Protein AF-A0A1M6MSJ7-F1 (afdb_monomer)

Radius of gyration: 13.46 Å; Cα contacts (8 Å, |Δi|>4): 16; chains: 1; bounding box: 30×18×39 Å

Mean predicted aligned error: 4.82 Å

InterPro domains:
  IPR029063 S-adenosyl-L-methionine-dependent methyltransferase superfamily [G3DSA:3.40.50.150] (1-57)
  IPR029063 S-adenosyl-L-methionine-dependent methyltransferase superfamily [SSF53335] (3-54)

Secondary structure (DSSP, 8-state):
---TTTTTHHHHTTGGGSHHHHHHHHHHHHHHHHHH---TT-----TT-TT-TTTSS---

Solvent-accessible surface area (backbone atoms only — not comparable to full-atom values): 4059 Å² total; per-residue (Å²): 135,87,60,96,54,69,87,45,60,92,58,53,69,58,50,50,73,36,78,66,32,41,53,50,52,51,56,54,51,52,53,50,48,69,71,65,60,84,52,94,91,65,87,83,85,74,84,84,47,80,91,22,80,90,71,64,71,74,88,114

Foldseek 3Di:
DDDPCNVPLVCVCVQCVDPVNVVVLVVVLVVVCVVVVDDPPDDDDDPPCRNVSNHPPDPD

pLDDT: mean 87.55, std 13.41, range [42.75, 98.19]

Structure (mmCIF, N/CA/C/O backbone):
data_AF-A0A1M6MSJ7-F1
#
_entry.id   AF-A0A1M6MSJ7-F1
#
loop_
_atom_site.group_PDB
_atom_site.id
_atom_site.type_symbol
_atom_site.label_atom_id
_atom_site.label_alt_id
_atom_site.label_comp_id
_atom_site.label_asym_id
_atom_site.label_entity_id
_atom_site.label_seq_id
_atom_site.pdbx_PDB_ins_code
_atom_site.Cartn_x
_atom_site.Cartn_y
_atom_site.Cartn_z
_atom_site.occupancy
_atom_site.B_iso_or_equiv
_atom_site.auth_seq_id
_atom_site.auth_comp_id
_atom_site.auth_asym_id
_atom_site.auth_atom_id
_atom_site.pdbx_PDB_model_num
ATOM 1 N N . MET A 1 1 ? -13.850 -0.438 -22.734 1.00 59.91 1 MET A N 1
ATOM 2 C CA . MET A 1 1 ? -13.065 0.787 -22.473 1.00 59.91 1 MET A CA 1
ATOM 3 C C . MET A 1 1 ? -11.968 0.384 -21.503 1.00 59.91 1 MET A C 1
ATOM 5 O O . MET A 1 1 ? -12.310 -0.241 -20.509 1.00 59.91 1 MET A O 1
ATOM 9 N N . ARG A 1 2 ? -10.693 0.603 -21.840 1.00 67.50 2 ARG A N 1
ATOM 10 C CA . ARG A 1 2 ? -9.560 0.223 -20.980 1.00 67.50 2 ARG A CA 1
ATOM 11 C C . ARG A 1 2 ? -9.375 1.298 -19.908 1.00 67.50 2 ARG A C 1
ATOM 13 O O . ARG A 1 2 ? -9.417 2.480 -20.248 1.00 67.50 2 ARG A O 1
ATOM 20 N N . GLN A 1 3 ? -9.252 0.901 -18.648 1.00 85.06 3 GLN A N 1
ATOM 21 C CA . GLN A 1 3 ? -9.022 1.814 -17.527 1.00 85.06 3 GLN A CA 1
ATOM 22 C C . GLN A 1 3 ? -7.539 2.214 -17.493 1.00 85.06 3 GLN A C 1
ATOM 24 O O . GLN A 1 3 ? -6.673 1.459 -17.933 1.00 85.06 3 GLN A O 1
ATOM 29 N N . LEU A 1 4 ? -7.233 3.395 -16.945 1.00 87.38 4 LEU A N 1
ATOM 30 C CA . LEU A 1 4 ? -5.876 3.969 -16.921 1.00 87.38 4 LEU A CA 1
ATOM 31 C C . LEU A 1 4 ? -4.821 3.039 -16.284 1.00 87.38 4 LEU A C 1
ATOM 33 O O . LEU A 1 4 ? -3.648 3.101 -16.642 1.00 87.38 4 LEU A O 1
ATOM 37 N N . PHE A 1 5 ? -5.232 2.179 -15.350 1.00 89.19 5 PHE A N 1
ATOM 38 C CA . PHE A 1 5 ? -4.331 1.340 -14.556 1.00 89.19 5 PHE A CA 1
ATOM 39 C C . PHE A 1 5 ? -4.188 -0.104 -15.061 1.00 89.19 5 PHE A C 1
ATOM 41 O O . PHE A 1 5 ? -3.336 -0.830 -14.544 1.00 89.19 5 PHE A O 1
ATOM 48 N N . ASP A 1 6 ? -4.954 -0.517 -16.077 1.00 90.00 6 ASP A N 1
ATOM 49 C CA . ASP A 1 6 ? -5.001 -1.914 -16.545 1.00 90.00 6 ASP A CA 1
ATOM 50 C C . ASP A 1 6 ? -3.618 -2.424 -16.986 1.00 90.00 6 ASP A C 1
ATOM 52 O O . ASP A 1 6 ? -3.241 -3.561 -16.717 1.00 90.00 6 ASP A O 1
ATOM 56 N N . ASP A 1 7 ? -2.826 -1.571 -17.636 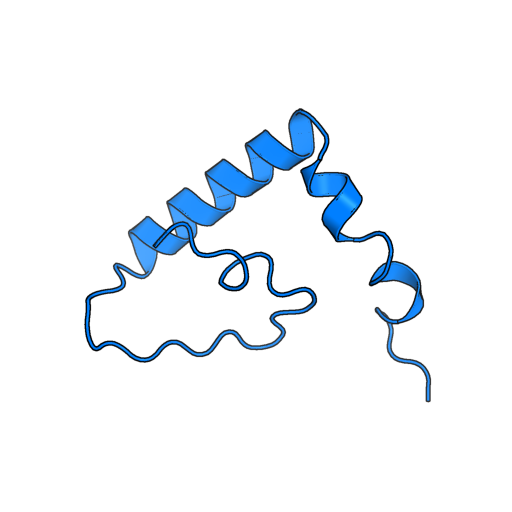1.00 91.19 7 ASP A N 1
ATOM 57 C CA . ASP A 1 7 ? -1.476 -1.881 -18.126 1.00 91.19 7 ASP A CA 1
ATOM 58 C C . ASP A 1 7 ? -0.455 -1.992 -16.998 1.00 91.19 7 ASP A C 1
ATOM 60 O O . ASP A 1 7 ? 0.574 -2.653 -17.147 1.00 91.19 7 ASP A O 1
ATOM 64 N N . LYS A 1 8 ? -0.707 -1.306 -15.879 1.00 89.06 8 LYS A N 1
ATOM 65 C CA . LYS A 1 8 ? 0.276 -1.165 -14.810 1.00 89.06 8 LYS A CA 1
ATOM 66 C C . LYS A 1 8 ? 0.069 -2.161 -13.678 1.00 89.06 8 LYS A C 1
ATOM 68 O O . LYS A 1 8 ? 1.064 -2.548 -13.065 1.00 89.06 8 LYS A O 1
ATOM 73 N N . ALA A 1 9 ? -1.167 -2.616 -13.463 1.00 87.75 9 ALA A N 1
ATOM 74 C CA . ALA A 1 9 ? -1.560 -3.513 -12.377 1.00 87.75 9 ALA A CA 1
ATOM 75 C C . ALA A 1 9 ? -0.582 -4.685 -12.165 1.00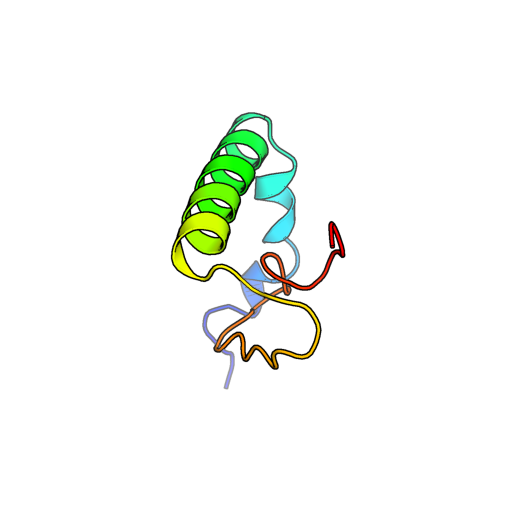 87.75 9 ALA A C 1
ATOM 77 O O . ALA A 1 9 ? -0.085 -4.872 -11.060 1.00 87.75 9 ALA A O 1
ATOM 78 N N . GLY A 1 10 ? -0.205 -5.404 -13.230 1.00 88.88 10 GLY A N 1
ATOM 79 C CA . GLY A 1 10 ? 0.657 -6.592 -13.125 1.00 88.88 10 GLY A CA 1
ATOM 80 C C . GLY A 1 10 ? 2.103 -6.340 -12.669 1.00 88.88 10 GLY A C 1
ATOM 81 O O . GLY A 1 10 ? 2.793 -7.285 -12.308 1.00 88.88 10 GLY A O 1
ATOM 82 N N . SER A 1 11 ? 2.579 -5.091 -12.683 1.00 92.31 11 SER A N 1
ATOM 83 C CA . SER A 1 11 ? 3.945 -4.725 -12.255 1.00 92.31 11 SER A CA 1
ATOM 84 C C . SER A 1 11 ? 3.974 -3.705 -11.119 1.00 92.31 11 SER A C 1
ATOM 86 O O . SER A 1 11 ? 5.048 -3.238 -10.741 1.00 92.31 11 SER A O 1
ATOM 88 N N . TYR A 1 12 ? 2.804 -3.309 -10.616 1.00 91.00 12 TYR A N 1
ATOM 89 C CA . TYR A 1 12 ? 2.674 -2.246 -9.627 1.00 91.00 12 TYR A CA 1
ATOM 90 C C . TYR A 1 12 ? 3.415 -2.610 -8.332 1.00 91.00 12 TYR A C 1
ATOM 92 O O . TYR A 1 12 ? 4.320 -1.888 -7.909 1.00 91.00 12 TYR A O 1
ATOM 100 N N . ASP A 1 13 ? 3.145 -3.803 -7.798 1.00 92.62 13 ASP A N 1
ATOM 101 C CA . ASP A 1 13 ? 3.708 -4.256 -6.521 1.00 92.62 13 ASP A CA 1
ATOM 102 C C . ASP A 1 13 ? 5.224 -4.507 -6.571 1.00 92.62 13 ASP A C 1
ATOM 104 O O . ASP A 1 13 ? 5.902 -4.512 -5.543 1.00 92.62 13 ASP A O 1
ATOM 108 N N . SER A 1 14 ? 5.801 -4.672 -7.766 1.00 94.81 14 SER A N 1
ATOM 109 C CA . SER A 1 14 ? 7.243 -4.889 -7.929 1.00 94.81 14 SER A CA 1
ATOM 110 C C . SER A 1 14 ? 8.073 -3.699 -7.442 1.00 94.81 14 SER A C 1
ATOM 112 O O . SER A 1 14 ? 9.207 -3.884 -7.002 1.00 94.81 14 SER A O 1
ATOM 114 N N . TRP A 1 15 ? 7.526 -2.480 -7.477 1.00 95.00 15 TRP A N 1
ATOM 115 C CA . TRP A 1 15 ? 8.224 -1.302 -6.963 1.00 95.00 15 TRP A CA 1
ATOM 116 C C . T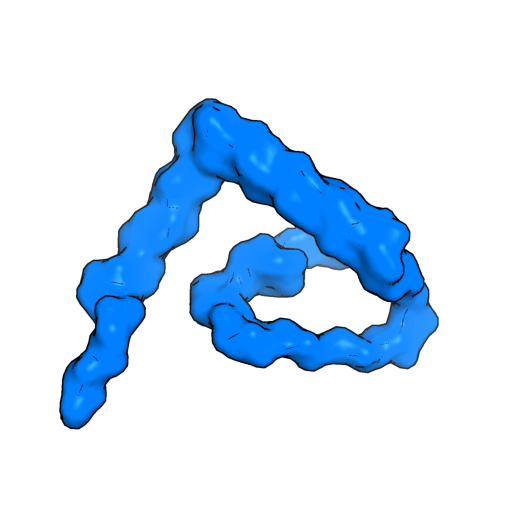RP A 1 15 ? 8.468 -1.396 -5.452 1.00 95.00 15 TRP A C 1
ATOM 118 O O . TRP A 1 15 ? 9.580 -1.120 -4.985 1.00 95.00 15 TRP A O 1
ATOM 128 N N . TYR A 1 16 ? 7.479 -1.890 -4.705 1.00 93.50 16 TYR A N 1
ATOM 129 C CA . TYR A 1 16 ? 7.570 -2.112 -3.263 1.00 93.50 16 TYR A CA 1
ATOM 130 C C . TYR A 1 16 ? 8.570 -3.215 -2.882 1.00 93.50 16 TYR A C 1
ATOM 132 O O . TYR A 1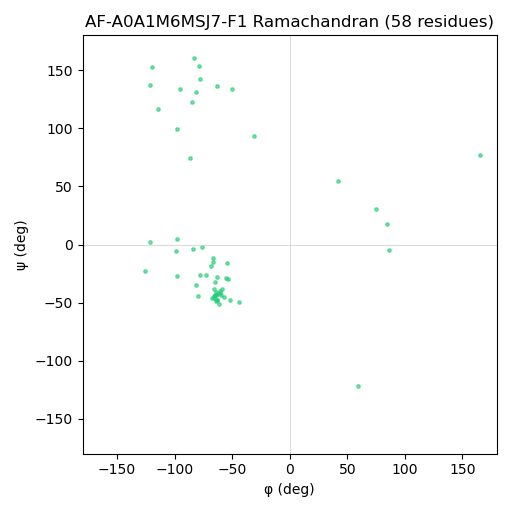 16 ? 8.977 -3.297 -1.730 1.00 93.50 16 TYR A O 1
ATOM 140 N N . GLN A 1 17 ? 9.058 -4.011 -3.842 1.00 93.81 17 GLN A N 1
ATOM 141 C CA . GLN A 1 17 ? 10.142 -4.984 -3.634 1.00 93.81 17 GLN A CA 1
ATOM 142 C C . GLN A 1 17 ? 11.550 -4.372 -3.745 1.00 93.81 17 GLN A C 1
ATOM 144 O O . GLN A 1 17 ? 12.552 -5.048 -3.499 1.00 93.81 17 GLN A O 1
ATOM 149 N N . THR A 1 18 ? 11.672 -3.090 -4.088 1.00 97.44 18 THR A N 1
ATOM 150 C CA . THR A 1 18 ? 12.957 -2.374 -4.073 1.00 97.44 18 THR A CA 1
ATOM 151 C C . THR A 1 18 ? 13.290 -1.862 -2.667 1.00 97.44 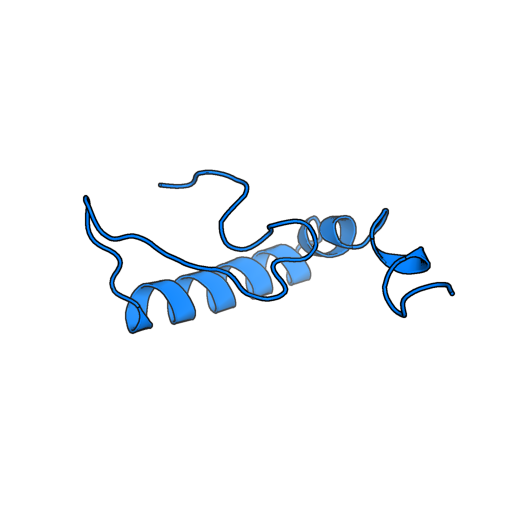18 THR A C 1
ATOM 153 O O . THR A 1 18 ? 12.411 -1.720 -1.822 1.00 97.44 18 THR A O 1
ATOM 156 N N . ALA A 1 19 ? 14.562 -1.556 -2.388 1.00 97.75 19 ALA A N 1
ATOM 157 C CA . ALA A 1 19 ? 14.949 -1.001 -1.084 1.00 97.75 19 ALA A CA 1
ATOM 158 C C . ALA A 1 19 ? 14.259 0.345 -0.792 1.00 97.75 19 ALA A C 1
ATOM 160 O O . ALA A 1 19 ? 13.771 0.555 0.316 1.00 97.75 19 ALA A O 1
ATOM 161 N N . ALA A 1 20 ? 14.176 1.220 -1.798 1.00 98.19 20 ALA A N 1
ATOM 162 C CA . ALA A 1 20 ? 13.477 2.496 -1.684 1.00 98.19 20 ALA A CA 1
ATOM 163 C C . ALA A 1 20 ? 11.961 2.299 -1.533 1.00 98.19 20 ALA A C 1
ATOM 165 O O . ALA A 1 20 ? 11.366 2.879 -0.632 1.00 98.19 20 ALA A O 1
ATOM 166 N N . GLY A 1 21 ? 11.354 1.437 -2.355 1.00 97.12 21 GLY A N 1
ATOM 167 C CA . GLY A 1 21 ? 9.919 1.156 -2.295 1.00 97.12 21 GLY A CA 1
ATOM 168 C C . GLY A 1 21 ? 9.485 0.599 -0.941 1.00 97.12 21 GLY A C 1
ATOM 169 O O . GLY A 1 21 ? 8.520 1.093 -0.374 1.00 97.12 21 GLY A O 1
ATOM 170 N N . A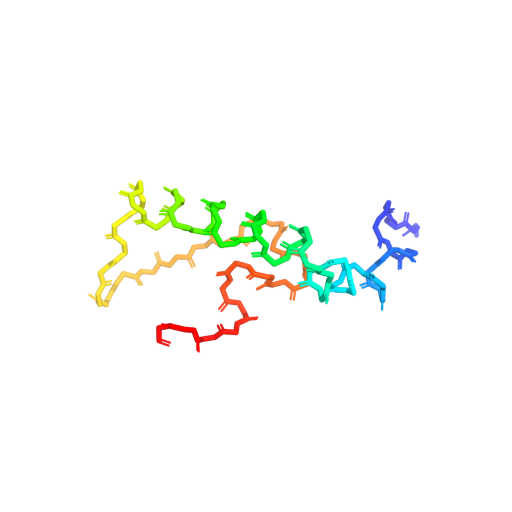RG A 1 22 ? 10.248 -0.337 -0.356 1.00 96.06 22 ARG A N 1
ATOM 171 C CA . ARG A 1 22 ? 9.989 -0.834 1.009 1.00 96.06 22 ARG A CA 1
ATOM 172 C C . ARG A 1 22 ? 10.059 0.262 2.067 1.00 96.06 22 ARG A C 1
ATOM 174 O O . ARG A 1 22 ? 9.291 0.244 3.024 1.00 96.06 22 ARG A O 1
ATOM 181 N N . PHE A 1 23 ? 11.018 1.179 1.939 1.00 97.38 23 PHE A N 1
ATOM 182 C CA . PHE A 1 23 ? 11.144 2.284 2.883 1.00 97.38 23 PHE A CA 1
ATOM 183 C C . PHE A 1 23 ? 9.933 3.216 2.797 1.00 97.38 23 PHE A C 1
ATOM 185 O O . PHE A 1 23 ? 9.372 3.556 3.836 1.00 97.38 23 PHE A O 1
ATOM 192 N N . VAL A 1 24 ? 9.522 3.582 1.580 1.00 97.38 24 VAL A N 1
ATOM 193 C CA . VAL A 1 24 ? 8.352 4.440 1.360 1.00 97.38 24 VAL A CA 1
ATOM 194 C C . VAL A 1 24 ? 7.076 3.759 1.854 1.00 97.38 24 VAL A C 1
ATOM 196 O O . VAL A 1 24 ? 6.370 4.358 2.655 1.00 97.38 24 VAL A O 1
ATOM 199 N N . ASP A 1 25 ? 6.849 2.492 1.493 1.00 95.19 25 ASP A N 1
ATOM 200 C CA . ASP A 1 25 ? 5.683 1.708 1.931 1.00 95.19 25 ASP A CA 1
ATOM 201 C C . ASP A 1 25 ? 5.504 1.722 3.447 1.00 95.19 25 ASP A C 1
ATOM 203 O O . ASP A 1 25 ? 4.422 1.989 3.965 1.00 95.19 25 ASP A O 1
ATOM 207 N N . ARG A 1 26 ? 6.600 1.473 4.170 1.00 94.94 26 ARG A N 1
ATOM 208 C CA . ARG A 1 26 ? 6.593 1.457 5.629 1.00 94.94 26 ARG A CA 1
ATOM 209 C C . ARG A 1 26 ? 6.235 2.829 6.199 1.00 94.94 26 ARG A C 1
ATOM 211 O O . ARG A 1 26 ? 5.388 2.901 7.080 1.00 94.94 26 ARG A O 1
ATOM 218 N N . VAL A 1 27 ? 6.858 3.899 5.701 1.00 97.00 27 VAL A N 1
ATOM 219 C CA . VAL A 1 27 ? 6.602 5.266 6.187 1.00 97.00 27 VAL A CA 1
ATOM 220 C C . VAL A 1 27 ? 5.154 5.688 5.915 1.00 97.00 27 VAL A C 1
ATOM 222 O O . VAL A 1 27 ? 4.509 6.253 6.798 1.00 97.00 27 VAL A O 1
ATOM 225 N N . GLU A 1 28 ? 4.621 5.388 4.729 1.00 95.94 28 GLU A N 1
ATOM 226 C CA . GLU A 1 28 ? 3.234 5.698 4.360 1.00 95.94 28 GLU A CA 1
ATOM 227 C C . GLU A 1 28 ? 2.232 4.929 5.232 1.00 95.94 28 GLU A C 1
ATOM 229 O O . GLU A 1 28 ? 1.317 5.528 5.804 1.00 95.94 28 GLU A O 1
ATOM 234 N N . LYS A 1 29 ? 2.429 3.613 5.398 1.00 92.94 29 LYS A N 1
ATOM 235 C CA . LYS A 1 29 ? 1.560 2.765 6.227 1.00 92.94 29 LYS A CA 1
ATOM 236 C C . LYS A 1 29 ? 1.604 3.161 7.700 1.00 92.94 29 LYS A C 1
ATOM 238 O O . LYS A 1 29 ? 0.550 3.259 8.321 1.00 92.94 29 LYS A O 1
ATOM 243 N N . GLU A 1 30 ? 2.786 3.434 8.255 1.00 94.69 30 GLU A N 1
ATOM 244 C CA . GLU A 1 30 ? 2.933 3.913 9.638 1.00 94.69 30 GLU A CA 1
ATOM 245 C C . GLU A 1 30 ? 2.140 5.210 9.863 1.00 94.69 30 GLU A C 1
ATOM 247 O O . GLU A 1 30 ? 1.398 5.314 10.840 1.00 94.69 30 GLU A O 1
ATOM 252 N N . ALA A 1 31 ? 2.230 6.172 8.938 1.00 95.75 31 ALA A N 1
ATOM 253 C CA . ALA A 1 31 ? 1.502 7.436 9.039 1.00 95.75 31 ALA A CA 1
ATOM 254 C C . ALA A 1 31 ? -0.024 7.247 8.962 1.00 95.75 31 ALA A C 1
ATOM 256 O O . ALA A 1 31 ? -0.763 7.837 9.752 1.00 95.75 31 ALA A O 1
ATOM 257 N N . ILE A 1 32 ? -0.503 6.405 8.042 1.00 93.19 32 ILE A N 1
ATOM 258 C CA . ILE A 1 32 ? -1.937 6.124 7.882 1.00 93.19 32 ILE A CA 1
ATOM 259 C C . ILE A 1 32 ? -2.494 5.406 9.113 1.00 93.19 32 ILE A C 1
ATOM 261 O O . ILE A 1 32 ? -3.550 5.789 9.614 1.00 93.19 32 ILE A O 1
ATOM 265 N N . LEU A 1 33 ? -1.789 4.400 9.636 1.00 91.06 33 LEU A N 1
ATOM 266 C CA . LEU A 1 33 ? -2.218 3.658 10.824 1.00 91.06 33 LEU A CA 1
ATOM 267 C C . LEU A 1 33 ? -2.230 4.536 12.077 1.00 91.06 33 LEU A C 1
ATOM 269 O O . LEU A 1 33 ? -3.157 4.428 12.878 1.00 91.06 33 LEU A O 1
ATOM 273 N N . ALA A 1 34 ? -1.244 5.425 12.221 1.00 94.56 34 ALA A N 1
ATOM 274 C CA . ALA A 1 34 ? -1.199 6.385 13.319 1.00 94.56 34 ALA A CA 1
ATOM 275 C C . ALA A 1 34 ?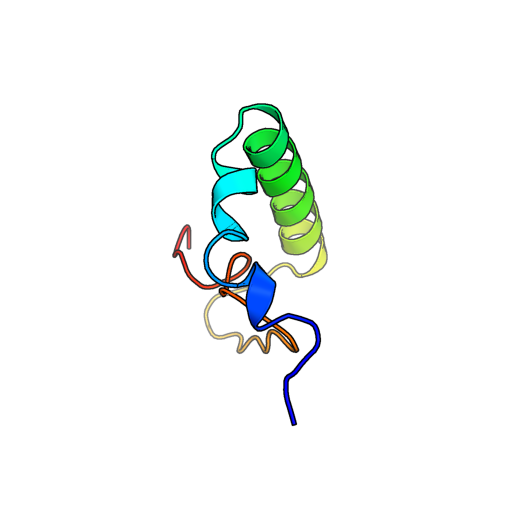 -2.354 7.397 13.261 1.00 94.56 34 ALA A C 1
ATOM 277 O O . ALA A 1 34 ? -2.830 7.836 14.300 1.00 94.56 34 ALA A O 1
ATOM 278 N N . TYR A 1 35 ? -2.813 7.764 12.062 1.00 95.00 35 TYR A N 1
ATOM 279 C CA . TYR A 1 35 ? -3.950 8.668 11.900 1.00 95.00 35 TYR A CA 1
ATOM 280 C C . TYR A 1 35 ? -5.303 7.968 12.086 1.00 95.00 35 TYR A C 1
ATOM 282 O O . TYR A 1 35 ? -6.201 8.518 12.719 1.00 95.00 35 TYR A O 1
ATOM 290 N N . LEU A 1 36 ? -5.470 6.775 11.505 1.00 92.19 36 LEU A N 1
ATOM 291 C CA . LEU A 1 36 ? -6.745 6.054 11.510 1.00 92.19 36 LEU A CA 1
ATOM 292 C C . LEU A 1 36 ? -7.037 5.346 12.835 1.00 92.19 36 LEU A C 1
ATOM 294 O O . LEU A 1 36 ? -8.206 5.094 13.122 1.00 92.19 36 LEU A O 1
ATOM 298 N N . GLU A 1 37 ? -5.997 4.986 13.595 1.00 93.19 37 GLU A N 1
ATOM 299 C CA . GLU A 1 37 ? -6.086 4.245 14.861 1.00 93.19 37 GLU A CA 1
ATOM 300 C C . GLU A 1 37 ? -7.111 3.086 14.812 1.00 93.19 37 GLU A C 1
ATOM 302 O O . GLU A 1 37 ? -8.052 3.039 15.616 1.00 93.19 37 GLU A O 1
ATOM 307 N N . PRO A 1 38 ? -6.996 2.149 13.847 1.00 88.25 38 PRO A N 1
ATOM 308 C CA . PRO A 1 38 ? -7.981 1.088 13.675 1.00 88.25 38 PRO A CA 1
ATOM 309 C C . PRO A 1 38 ? -8.025 0.181 14.910 1.00 88.25 38 PRO A C 1
ATOM 311 O O . PRO A 1 38 ? -6.994 -0.226 15.448 1.00 88.25 38 PRO A O 1
ATOM 314 N N . ARG A 1 39 ? -9.237 -0.167 15.354 1.00 90.19 39 ARG A N 1
ATOM 315 C CA . ARG A 1 39 ? -9.470 -1.021 16.529 1.00 90.19 39 ARG A CA 1
ATOM 316 C C . ARG A 1 39 ? -10.226 -2.296 16.158 1.00 90.19 39 ARG A C 1
ATOM 318 O O . ARG A 1 39 ? -11.019 -2.276 15.213 1.00 90.19 39 ARG A O 1
ATOM 325 N N . PRO A 1 40 ? -10.048 -3.391 16.921 1.00 89.38 40 PRO A N 1
ATOM 326 C CA . PRO A 1 40 ? -10.841 -4.601 16.742 1.00 89.38 40 PRO A CA 1
ATOM 327 C C . PRO A 1 40 ? -12.345 -4.301 16.712 1.00 89.38 40 PRO A C 1
ATOM 329 O O . PRO A 1 40 ? -12.855 -3.547 17.539 1.00 89.38 40 PRO A O 1
ATOM 332 N N . GLY A 1 41 ? -13.048 -4.886 15.741 1.00 91.50 41 GLY A N 1
ATOM 333 C CA . GLY A 1 41 ? -14.483 -4.671 15.530 1.00 91.50 41 GLY A CA 1
ATOM 334 C C . GLY A 1 41 ? -14.841 -3.455 14.667 1.00 91.50 41 GLY A C 1
ATOM 335 O O . GLY A 1 41 ? -16.014 -3.285 14.338 1.00 91.50 41 GLY A O 1
ATOM 336 N N . MET A 1 42 ? -13.872 -2.630 14.257 1.00 91.19 42 MET A N 1
ATOM 337 C CA . MET A 1 42 ? -14.112 -1.564 13.279 1.00 91.19 42 MET A CA 1
ATOM 338 C C . MET A 1 42 ? -14.172 -2.124 11.855 1.00 91.19 42 MET A C 1
ATOM 340 O O . MET A 1 42 ? -13.415 -3.017 11.486 1.00 91.19 42 MET A O 1
ATOM 344 N N . SER A 1 43 ? -15.070 -1.567 11.043 1.00 90.25 43 SER A N 1
ATOM 345 C CA . SER A 1 43 ? -15.119 -1.824 9.601 1.00 90.25 43 SER A CA 1
ATOM 346 C C . SER A 1 43 ? -14.358 -0.729 8.861 1.00 90.25 43 SER A C 1
ATOM 348 O O . SER A 1 43 ? -14.561 0.450 9.149 1.00 90.25 43 SER A O 1
ATOM 350 N N . VAL A 1 44 ? -13.508 -1.109 7.906 1.00 88.00 44 VAL A N 1
ATOM 351 C CA . VAL A 1 44 ? -12.728 -0.168 7.089 1.00 88.00 44 VAL A CA 1
ATOM 352 C C . VAL A 1 44 ? -13.056 -0.369 5.613 1.00 88.00 44 VAL A C 1
ATOM 354 O O . VAL A 1 44 ? -13.157 -1.501 5.145 1.00 88.00 44 VAL A O 1
ATOM 357 N N . LEU A 1 45 ? -13.223 0.739 4.888 1.00 91.50 45 LEU A N 1
ATOM 358 C CA . LEU A 1 45 ? -13.428 0.759 3.443 1.00 91.50 45 LEU A CA 1
ATOM 359 C C . LEU A 1 45 ? -12.229 1.436 2.773 1.00 91.50 45 LEU A C 1
ATOM 361 O O . LEU A 1 45 ? -11.996 2.623 2.989 1.00 91.50 45 LEU A O 1
ATOM 365 N N . ASP A 1 46 ? -11.502 0.684 1.950 1.00 91.56 46 ASP A N 1
ATOM 366 C CA . ASP A 1 46 ? -10.396 1.184 1.128 1.00 91.56 46 ASP A CA 1
ATOM 367 C C . ASP A 1 46 ? -10.898 1.444 -0.304 1.00 91.56 46 ASP A C 1
ATOM 369 O O . ASP A 1 46 ? -11.115 0.519 -1.093 1.00 91.56 46 ASP A O 1
ATOM 373 N N . ILE A 1 47 ? -11.184 2.712 -0.613 1.00 93.19 47 ILE A N 1
ATOM 374 C CA . ILE A 1 47 ? -11.735 3.123 -1.910 1.00 93.19 47 ILE A CA 1
ATOM 375 C C . ILE A 1 47 ? -10.592 3.322 -2.899 1.00 93.19 47 ILE A C 1
ATOM 377 O O . ILE A 1 47 ? -9.722 4.162 -2.695 1.00 93.19 47 ILE A O 1
ATOM 381 N N . GLY A 1 48 ? -10.646 2.603 -4.021 1.00 90.31 48 GLY A N 1
ATOM 382 C CA . GLY A 1 48 ? -9.554 2.622 -4.993 1.00 90.31 48 GLY A CA 1
ATOM 383 C C . GLY A 1 48 ? -8.346 1.813 -4.522 1.00 90.31 48 GLY A C 1
ATOM 384 O O . GLY A 1 48 ? -7.225 2.129 -4.907 1.00 90.31 48 GLY A O 1
ATOM 385 N N . CYS A 1 49 ? -8.587 0.755 -3.740 1.00 91.31 49 CYS A N 1
ATOM 386 C CA . CYS A 1 49 ? -7.566 -0.099 -3.130 1.00 91.31 49 CYS A CA 1
ATOM 387 C C . CYS A 1 49 ? -6.553 -0.709 -4.116 1.00 91.31 49 CYS A C 1
ATOM 389 O O . CYS A 1 49 ? -5.496 -1.182 -3.700 1.00 91.31 49 CYS A O 1
ATOM 391 N N . GLY A 1 50 ? -6.838 -0.696 -5.423 1.00 91.25 50 GLY A N 1
ATOM 392 C CA . GLY A 1 50 ? -5.915 -1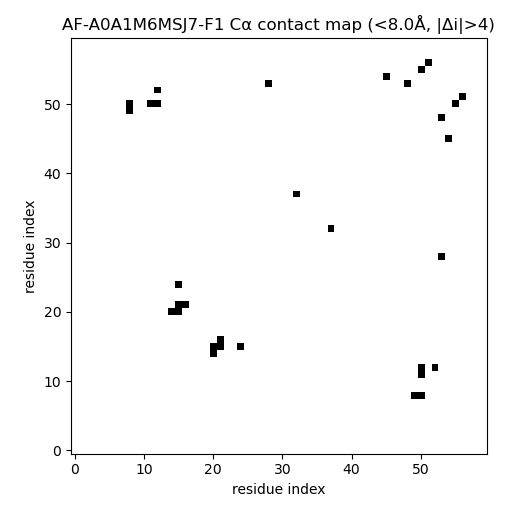.156 -6.457 1.00 91.25 50 GLY A CA 1
ATOM 393 C C . GLY A 1 50 ? -5.540 -2.623 -6.249 1.00 91.25 50 GLY A C 1
ATOM 394 O O . GLY A 1 50 ? -6.414 -3.485 -6.205 1.00 91.25 50 GLY A O 1
ATOM 395 N N . THR A 1 51 ? -4.243 -2.906 -6.106 1.00 90.31 51 THR A N 1
ATOM 396 C CA . THR A 1 51 ? -3.723 -4.251 -5.791 1.00 90.31 51 THR A CA 1
ATOM 397 C C . THR A 1 51 ? -3.910 -4.653 -4.324 1.00 90.31 51 THR A C 1
ATOM 399 O O . THR A 1 51 ? -3.584 -5.773 -3.946 1.00 90.31 51 THR A O 1
ATOM 402 N N . GLY A 1 52 ? -4.457 -3.765 -3.491 1.00 90.19 52 GLY A N 1
ATOM 403 C CA . GLY A 1 52 ? -4.715 -4.006 -2.078 1.00 90.19 52 GLY A CA 1
ATOM 404 C C . GLY A 1 52 ? -3.516 -3.744 -1.170 1.00 90.19 52 GLY A C 1
ATOM 405 O O . GLY A 1 52 ? -3.539 -4.201 -0.039 1.00 90.19 52 GLY A O 1
ATOM 406 N N . ASN A 1 53 ? -2.485 -3.005 -1.595 1.00 89.50 53 ASN A N 1
ATOM 407 C CA . 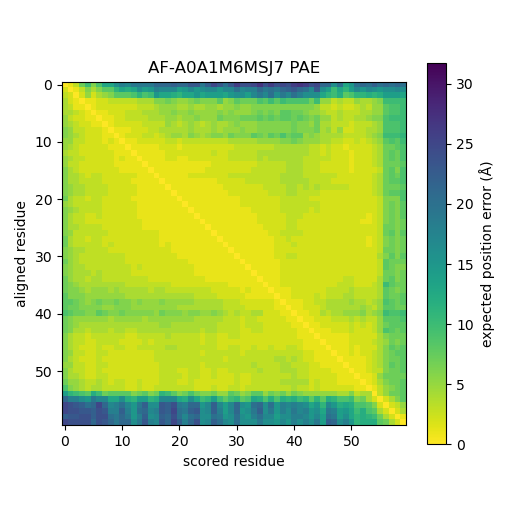ASN A 1 53 ? -1.239 -2.853 -0.823 1.00 89.50 53 ASN A CA 1
ATOM 408 C C . ASN A 1 53 ? -1.425 -2.371 0.638 1.00 89.50 53 ASN A C 1
ATOM 410 O O . ASN A 1 53 ? -0.617 -2.717 1.498 1.00 89.50 53 ASN A O 1
ATOM 414 N N . TYR A 1 54 ? -2.467 -1.590 0.940 1.00 86.31 54 TYR A N 1
ATOM 415 C CA . TYR A 1 54 ? -2.701 -1.063 2.290 1.00 86.31 54 TYR A CA 1
ATOM 416 C C . TYR A 1 54 ? -3.377 -2.054 3.247 1.00 86.31 54 TYR A C 1
ATOM 418 O O . TYR A 1 54 ? -3.023 -2.062 4.422 1.00 86.31 54 TYR A O 1
ATOM 426 N N . TRP A 1 55 ? -4.286 -2.911 2.763 1.00 78.69 55 TRP A N 1
ATOM 427 C CA . TRP A 1 55 ? -5.035 -3.865 3.606 1.00 78.69 55 TRP A CA 1
ATOM 428 C C . TRP A 1 55 ? -4.966 -5.337 3.198 1.00 78.69 55 TRP A C 1
ATOM 430 O O . TRP A 1 55 ? -5.149 -6.223 4.031 1.00 78.69 55 TRP A O 1
ATOM 440 N N . GLY A 1 56 ? -4.672 -5.621 1.939 1.00 64.56 56 GLY A N 1
ATOM 441 C CA . GLY A 1 56 ? -4.438 -6.950 1.395 1.00 64.56 56 GLY A CA 1
ATOM 442 C C . GLY A 1 56 ? -2.980 -7.362 1.558 1.00 64.56 56 GLY A C 1
ATOM 443 O O . GLY A 1 56 ? -2.231 -7.316 0.596 1.00 64.56 56 GLY A O 1
ATOM 444 N N . LEU A 1 57 ? -2.601 -7.712 2.787 1.00 45.97 57 LEU A N 1
ATOM 445 C CA . LEU A 1 57 ? -1.472 -8.550 3.231 1.00 45.97 57 LEU A CA 1
ATOM 446 C C . LEU A 1 57 ? -1.349 -8.279 4.736 1.00 45.97 57 LEU A C 1
ATOM 448 O O . LEU A 1 57 ? -0.540 -7.474 5.187 1.00 45.97 57 LEU A O 1
ATOM 452 N N . SER A 1 58 ? -2.259 -8.902 5.479 1.00 42.75 58 SER A N 1
ATOM 453 C CA . SER A 1 58 ? -2.354 -8.980 6.939 1.00 42.75 58 SER A CA 1
ATOM 454 C C . SER A 1 58 ? -0.993 -8.931 7.648 1.00 42.75 58 SER A C 1
ATOM 456 O O . SER A 1 58 ? -0.326 -9.950 7.828 1.00 42.75 58 SER A O 1
ATOM 458 N N . GLY A 1 59 ? -0.589 -7.720 8.030 1.00 45.78 59 GLY A N 1
ATOM 459 C CA . GLY A 1 59 ? 0.296 -7.450 9.164 1.00 45.78 59 GLY A CA 1
ATOM 460 C C . GLY A 1 59 ? -0.482 -7.041 10.424 1.00 45.78 59 GLY A C 1
ATOM 461 O O . GLY A 1 59 ? 0.135 -6.681 11.423 1.00 45.78 59 GLY A O 1
ATOM 462 N N . LEU A 1 60 ? -1.819 -7.089 10.353 1.00 45.09 60 LEU A N 1
ATOM 463 C CA . LEU A 1 60 ? -2.735 -7.249 11.482 1.00 45.09 60 LEU A CA 1
ATOM 464 C C . LEU A 1 60 ? -3.227 -8.697 11.502 1.00 45.09 60 LEU A C 1
ATOM 466 O O . LEU A 1 60 ? -3.488 -9.223 10.392 1.00 45.09 60 LEU A O 1
#

Sequence (60 aa):
MRQLFDDKAGSYDSWYQTAAGRFVDRVEKEAILAYLEPRPGMSVLDIGCGTGNYWGLSGL

Organism: NCBI:txid1121432